Protein AF-A0A060C657-F1 (afdb_monomer_lite)

Radius of gyration: 16.61 Å; chains: 1; bounding box: 42×33×45 Å

pLDDT: mean 91.11, std 12.35, range [46.19, 98.75]

Organism: NCBI:txid215603

Secondary structure (DSSP, 8-state):
---PPTTSTTSS--S---EEEETTEEEE--EE-SS--TTTTT-SEE------TTT---SSEEEEEEEEPPPSTT---EEEE--TT---S-EEEEEEEETTEEEEEEEEEEETTEEEEEEEE----SSEEEEEEEE-SS-EEEEETTEEE-

Foldseek 3Di:
DDADDPPDPPNDPPPDDQWDADPNDIGWDKDADDDDDPVCVVDGIDTDDDDCLPPDDDAFDKDKDKDQAAADAPGWDWDWDDDSVPDDPFIWTLWTDGNPCQQWTKTWTQDPVGIDMDIDGHRSPDGIWMGMWGHDPVDIWTDINNHTDD

Sequence (150 aa):
DFRGLTDTELAEPIGYNPFSVVDGQLVITAEPIGEQTAATKQYEFTSGMISSQSSFWQTYGYFEMTAELPEGAGAWPAFWMLPVDNSWPPEIDILEAFGDQPDQVHTAVIGSGGTTEAWTQVDTSGGTHNFGVMWTPYEITFYVDGVKTG

Structure (mmCIF, N/CA/C/O backbone):
data_AF-A0A060C657-F1
#
_entry.id   AF-A0A060C657-F1
#
loop_
_atom_site.group_PDB
_atom_site.id
_atom_site.type_symbol
_atom_site.label_atom_id
_atom_site.label_alt_id
_atom_site.label_comp_id
_atom_site.label_asym_id
_atom_site.label_entity_id
_atom_site.label_seq_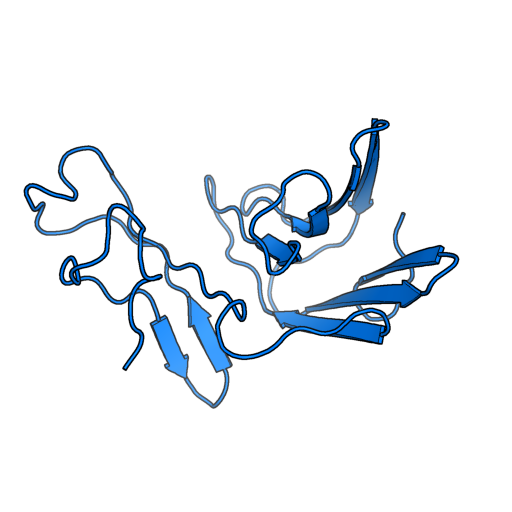id
_atom_site.pdbx_PDB_ins_code
_atom_site.Cartn_x
_atom_site.Cartn_y
_atom_site.Cartn_z
_atom_site.occupancy
_atom_site.B_iso_or_equiv
_atom_site.auth_seq_id
_atom_site.auth_comp_id
_atom_site.auth_asym_id
_atom_site.auth_atom_id
_atom_site.pdbx_PDB_model_num
ATOM 1 N N . ASP A 1 1 ? -10.783 -18.079 9.223 1.00 46.19 1 ASP A N 1
ATOM 2 C CA . ASP A 1 1 ? -10.218 -17.408 10.409 1.00 46.19 1 ASP A CA 1
ATOM 3 C C . ASP A 1 1 ? -8.932 -16.703 10.030 1.00 46.19 1 ASP A C 1
ATOM 5 O O . ASP A 1 1 ? -8.001 -17.373 9.591 1.00 46.19 1 ASP A O 1
ATOM 9 N N . PHE A 1 2 ? -8.898 -15.374 10.147 1.00 49.91 2 PHE A N 1
ATOM 10 C CA . PHE A 1 2 ? -7.646 -14.620 10.096 1.00 49.91 2 PHE 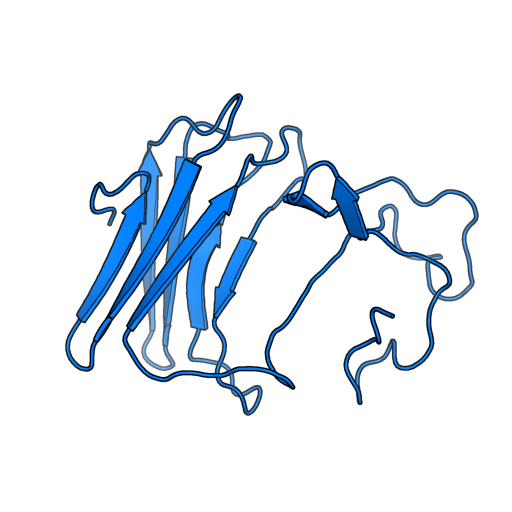A CA 1
ATOM 11 C C . PHE A 1 2 ? -6.806 -15.038 11.303 1.00 49.91 2 PHE A C 1
ATOM 13 O O . PHE A 1 2 ? -7.280 -14.994 12.437 1.00 49.91 2 PHE A O 1
ATOM 20 N N . ARG A 1 3 ? -5.594 -15.526 11.055 1.00 53.28 3 ARG A N 1
ATOM 21 C CA . ARG A 1 3 ? -4.636 -15.887 12.103 1.00 53.28 3 ARG A CA 1
ATOM 22 C C . ARG A 1 3 ? -3.518 -14.857 12.079 1.00 53.28 3 ARG A C 1
ATOM 24 O O . ARG A 1 3 ? -3.122 -14.435 10.995 1.00 53.28 3 ARG A O 1
ATOM 31 N N . GLY A 1 4 ? -3.046 -14.456 13.257 1.00 52.41 4 GLY A N 1
ATOM 32 C CA . GLY A 1 4 ? -1.873 -13.595 13.374 1.00 52.41 4 GLY A CA 1
ATOM 33 C C . GLY A 1 4 ? -0.657 -14.227 12.693 1.00 52.41 4 GLY A C 1
ATOM 34 O O . GLY A 1 4 ? -0.593 -15.449 12.523 1.00 52.41 4 GLY A O 1
ATOM 35 N N . LEU A 1 5 ? 0.298 -13.392 12.287 1.00 53.56 5 LEU A N 1
ATOM 36 C CA . LEU A 1 5 ? 1.579 -13.869 11.778 1.00 53.56 5 LEU A CA 1
ATOM 37 C C . LEU A 1 5 ? 2.295 -14.644 12.891 1.00 53.56 5 LEU A C 1
ATOM 39 O O . LEU A 1 5 ? 2.462 -14.140 14.006 1.00 53.56 5 LEU A O 1
ATOM 43 N N . THR A 1 6 ? 2.699 -15.877 12.588 1.00 50.44 6 THR A N 1
ATOM 44 C CA . THR A 1 6 ? 3.512 -16.695 13.494 1.00 50.44 6 THR A CA 1
ATOM 45 C C . THR A 1 6 ? 4.823 -15.968 13.799 1.00 50.44 6 THR A C 1
ATOM 47 O O . THR A 1 6 ? 5.383 -15.332 12.913 1.00 50.44 6 THR A O 1
ATOM 50 N N . ASP A 1 7 ? 5.297 -16.056 15.043 1.00 50.72 7 ASP A N 1
ATOM 51 C CA . ASP A 1 7 ? 6.547 -15.439 15.526 1.00 50.72 7 ASP A CA 1
ATOM 52 C C . ASP A 1 7 ? 6.567 -13.896 15.610 1.00 50.72 7 ASP A C 1
ATOM 54 O O . ASP A 1 7 ? 7.632 -13.288 15.703 1.00 50.72 7 ASP A O 1
ATOM 58 N N . THR A 1 8 ? 5.397 -13.250 15.664 1.00 54.31 8 THR A N 1
ATOM 59 C CA . THR A 1 8 ? 5.265 -11.830 16.053 1.00 54.31 8 THR A CA 1
ATOM 60 C C . THR A 1 8 ? 4.784 -11.688 17.504 1.00 54.31 8 THR A C 1
ATOM 62 O O . THR A 1 8 ? 4.236 -12.632 18.078 1.00 54.31 8 THR A O 1
ATOM 65 N N . GLU A 1 9 ? 4.939 -10.501 18.111 1.00 51.56 9 GLU A N 1
ATOM 66 C CA . GLU A 1 9 ? 4.442 -10.186 19.471 1.00 51.56 9 GLU A CA 1
ATOM 67 C C . GLU A 1 9 ? 2.914 -10.379 19.637 1.00 51.56 9 GLU A C 1
ATOM 69 O O . GLU A 1 9 ? 2.397 -10.334 20.752 1.00 51.56 9 GLU A O 1
ATOM 74 N N . LEU A 1 10 ? 2.193 -10.648 18.540 1.00 52.66 10 LEU A N 1
ATOM 75 C CA . LEU A 1 10 ? 0.751 -10.884 18.462 1.00 52.66 10 LEU A CA 1
ATOM 76 C C . LEU A 1 10 ? 0.416 -12.332 18.052 1.00 52.66 10 LEU A C 1
ATOM 78 O O . LEU A 1 10 ? -0.498 -12.572 17.262 1.00 52.66 10 LEU A O 1
ATOM 82 N N . ALA A 1 11 ? 1.157 -13.314 18.576 1.00 55.47 11 ALA A N 1
ATOM 83 C CA . ALA A 1 11 ? 0.884 -14.735 18.331 1.00 55.47 11 ALA A CA 1
ATOM 84 C C . ALA A 1 11 ? -0.505 -15.185 18.837 1.00 55.47 11 ALA A C 1
ATOM 86 O O . ALA A 1 11 ? -1.071 -16.144 18.311 1.00 55.47 11 ALA A O 1
ATOM 87 N N . GLU A 1 12 ? -1.070 -14.472 19.818 1.00 65.88 12 GLU A N 1
ATOM 88 C CA . GLU A 1 12 ? -2.424 -14.689 20.332 1.00 65.88 12 GLU A CA 1
ATOM 89 C C . GLU A 1 12 ? -3.371 -13.559 19.886 1.00 65.88 12 GLU A C 1
ATOM 91 O O . GLU A 1 12 ? -2.988 -12.385 19.938 1.00 65.88 12 GLU A O 1
ATOM 96 N N . PRO A 1 13 ? -4.620 -13.867 19.482 1.00 73.12 13 PRO A N 1
ATOM 97 C CA . PRO A 1 13 ? -5.595 -12.848 19.111 1.00 73.12 13 PRO A CA 1
ATOM 98 C C . PRO A 1 13 ? -5.851 -11.862 20.257 1.00 73.12 13 PRO A C 1
ATOM 100 O O . PRO A 1 13 ? -6.281 -12.247 21.342 1.00 73.12 13 PRO A O 1
ATOM 103 N N . ILE A 1 14 ? -5.685 -10.567 19.989 1.00 77.69 14 ILE A N 1
ATOM 104 C CA . ILE A 1 14 ? -5.958 -9.490 20.958 1.00 77.69 14 ILE A CA 1
ATOM 105 C C . ILE A 1 14 ? -7.449 -9.123 21.070 1.00 77.69 14 ILE A C 1
ATOM 107 O O . ILE A 1 14 ? -7.796 -8.131 21.700 1.00 77.69 14 ILE A O 1
ATOM 111 N N . GLY A 1 15 ? -8.334 -9.911 20.450 1.00 78.81 15 GLY A N 1
ATOM 112 C CA . GLY A 1 15 ? -9.785 -9.702 20.483 1.00 78.81 15 GLY A CA 1
ATOM 113 C C . GLY A 1 15 ? -10.323 -8.671 19.485 1.00 78.81 15 GLY A C 1
ATOM 114 O O . GLY A 1 15 ? -11.526 -8.431 19.478 1.00 78.81 15 GLY A O 1
ATOM 115 N N . TYR A 1 16 ? -9.472 -8.112 18.620 1.00 81.50 16 TYR A N 1
ATOM 116 C CA . TYR A 1 16 ? -9.862 -7.188 17.551 1.00 81.50 16 TYR A CA 1
ATOM 117 C C . TYR A 1 16 ? -9.788 -7.869 16.187 1.00 81.50 16 TYR A C 1
ATOM 119 O O . TYR A 1 16 ? -8.825 -8.577 15.892 1.00 81.50 16 TYR A O 1
ATOM 127 N N . ASN A 1 17 ? -10.800 -7.636 15.352 1.00 87.69 17 ASN A N 1
ATOM 128 C CA . ASN A 1 17 ? -10.802 -8.046 13.954 1.00 87.69 17 ASN A CA 1
ATOM 129 C C . ASN A 1 17 ? -11.187 -6.844 13.071 1.00 87.69 17 ASN A C 1
ATOM 131 O O . ASN A 1 17 ? -12.377 -6.556 12.956 1.00 87.69 17 ASN A O 1
ATOM 135 N N . PRO A 1 18 ? -10.212 -6.171 12.439 1.00 92.19 18 PRO A N 1
ATOM 136 C CA . PRO A 1 18 ? -10.446 -5.001 11.590 1.00 92.19 18 PRO A CA 1
ATOM 137 C C . PRO A 1 18 ? -10.929 -5.379 10.179 1.00 92.19 18 PRO A C 1
ATOM 139 O O . PRO A 1 18 ? -11.045 -4.511 9.320 1.00 92.19 18 PRO A O 1
ATOM 142 N N . PHE A 1 19 ? -11.151 -6.669 9.902 1.00 94.81 19 PHE A N 1
ATOM 143 C CA . PHE A 1 19 ? -11.461 -7.169 8.568 1.00 94.81 19 PHE A CA 1
ATOM 144 C C . PHE A 1 19 ? -12.918 -7.600 8.444 1.00 94.81 19 PHE A C 1
ATOM 146 O O . PHE A 1 19 ? -13.425 -8.394 9.245 1.00 94.81 19 PHE A O 1
ATOM 153 N N . SER A 1 20 ? -13.559 -7.174 7.360 1.00 95.44 20 SER A N 1
ATOM 154 C CA . SER A 1 20 ? -14.842 -7.714 6.912 1.00 95.44 20 SER A CA 1
ATOM 155 C C . SER A 1 20 ? -14.861 -7.905 5.396 1.00 95.44 20 SER A C 1
ATOM 157 O O . SER A 1 20 ? -14.004 -7.388 4.684 1.00 95.44 20 SER A O 1
ATOM 159 N N . VAL A 1 21 ? -15.817 -8.692 4.899 1.00 96.00 21 VAL A N 1
ATOM 160 C CA . VAL A 1 21 ? -16.083 -8.812 3.461 1.00 96.00 21 VAL A CA 1
ATOM 161 C C . VAL A 1 21 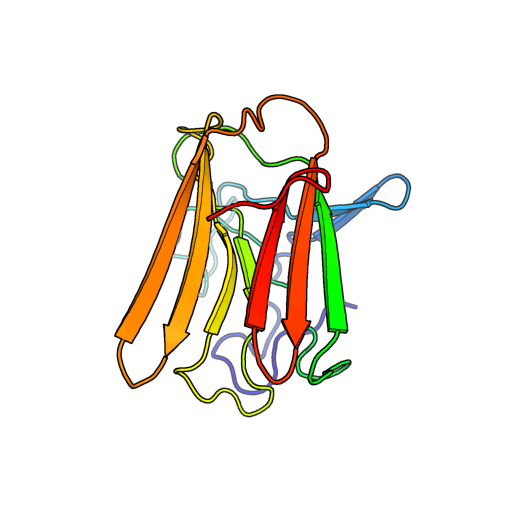? -17.511 -8.355 3.213 1.00 96.00 21 VAL A C 1
ATOM 163 O O . VAL A 1 21 ? -18.448 -8.961 3.734 1.00 96.00 21 VAL A O 1
ATOM 166 N N . VAL A 1 22 ? -17.666 -7.296 2.424 1.00 95.12 22 VAL A N 1
ATOM 167 C CA . VAL A 1 22 ? -18.957 -6.686 2.088 1.00 95.12 22 VAL A CA 1
ATOM 168 C C . VAL A 1 22 ? -19.074 -6.656 0.571 1.00 95.12 22 VAL A C 1
ATOM 170 O O . VAL A 1 22 ? -18.197 -6.133 -0.106 1.00 95.12 22 VAL A O 1
ATOM 173 N N . ASP A 1 23 ? -20.114 -7.290 0.028 1.00 95.00 23 ASP A N 1
ATOM 174 C CA . ASP A 1 23 ? -20.375 -7.351 -1.419 1.00 95.00 23 ASP A CA 1
ATOM 175 C C . ASP A 1 23 ? -19.170 -7.808 -2.267 1.00 95.00 23 ASP A C 1
ATOM 177 O O . ASP A 1 23 ? -18.938 -7.340 -3.378 1.00 95.00 23 ASP A O 1
ATOM 181 N N . GLY A 1 24 ? -18.387 -8.751 -1.731 1.00 94.50 24 GLY A N 1
ATOM 182 C CA . GLY A 1 24 ? -17.200 -9.299 -2.396 1.00 94.50 24 GLY A CA 1
ATOM 183 C C . GLY A 1 24 ? -15.936 -8.444 -2.271 1.00 94.50 24 GLY A C 1
ATOM 184 O O . GLY A 1 24 ? -14.901 -8.839 -2.801 1.00 94.50 24 GLY A O 1
ATOM 185 N N . GLN A 1 25 ? -15.991 -7.325 -1.549 1.00 95.31 25 GLN A N 1
ATOM 186 C CA . GLN A 1 25 ? -14.854 -6.448 -1.284 1.00 95.31 25 GLN A CA 1
ATOM 187 C C . GLN A 1 25 ? -14.333 -6.673 0.133 1.00 95.31 25 GLN A C 1
ATOM 189 O O . GLN A 1 25 ? -15.112 -6.777 1.083 1.00 95.31 25 GLN A O 1
ATOM 194 N N . LEU A 1 26 ? -13.012 -6.750 0.278 1.00 96.75 26 LEU A N 1
ATOM 195 C CA . LEU A 1 26 ? -12.367 -6.697 1.583 1.00 96.75 26 LEU A CA 1
ATOM 196 C C . LEU A 1 26 ? -12.447 -5.263 2.114 1.00 96.75 26 LEU A C 1
ATOM 198 O O . LEU A 1 26 ? -12.015 -4.333 1.443 1.00 96.75 26 LEU A O 1
ATOM 202 N N . VAL A 1 27 ? -12.929 -5.109 3.343 1.00 97.38 27 VAL A N 1
ATOM 203 C CA . VAL A 1 27 ? -12.898 -3.845 4.077 1.00 97.38 27 VAL A CA 1
ATOM 204 C C . VAL A 1 27 ? -11.917 -3.993 5.233 1.00 97.38 27 VAL A C 1
ATOM 206 O O . VAL A 1 27 ? -12.070 -4.895 6.062 1.00 97.38 27 VAL A O 1
ATOM 209 N N . ILE A 1 28 ? -10.919 -3.109 5.271 1.00 96.75 28 ILE A N 1
ATOM 210 C CA . ILE A 1 28 ? -9.981 -2.961 6.385 1.00 96.75 28 ILE A CA 1
ATOM 211 C C . ILE A 1 28 ? -10.366 -1.687 7.133 1.00 96.75 28 ILE A C 1
ATOM 213 O O . ILE A 1 28 ? -10.290 -0.592 6.581 1.00 96.75 28 ILE A O 1
ATOM 217 N N . THR A 1 29 ? -10.805 -1.827 8.377 1.00 95.75 29 THR A N 1
ATOM 218 C CA . THR A 1 29 ? -11.273 -0.704 9.189 1.00 95.75 29 THR A CA 1
ATOM 219 C C . THR A 1 29 ? -10.188 -0.261 10.157 1.00 95.75 29 THR A C 1
ATOM 221 O O . THR A 1 29 ? -9.693 -1.06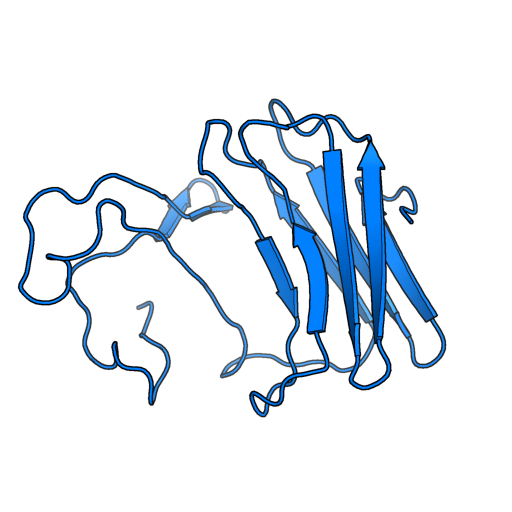0 10.951 1.00 95.75 29 THR A O 1
ATOM 224 N N . ALA A 1 30 ? -9.860 1.030 10.111 1.00 94.75 30 ALA A N 1
ATOM 225 C CA . ALA A 1 30 ? -9.158 1.707 11.188 1.00 94.75 30 ALA A CA 1
ATOM 226 C C . ALA A 1 30 ? -10.176 2.423 12.088 1.00 94.75 30 ALA A C 1
ATOM 228 O O . ALA A 1 30 ? -11.004 3.188 11.595 1.00 94.75 30 ALA A O 1
ATOM 229 N N . GLU A 1 31 ? -10.133 2.182 13.398 1.00 93.25 31 GLU A N 1
ATOM 230 C CA . GLU A 1 31 ? -11.084 2.771 14.348 1.00 93.25 31 GLU A CA 1
ATOM 231 C C . GLU A 1 31 ? -10.460 3.021 15.730 1.00 93.25 31 GLU A C 1
ATOM 233 O O . GLU A 1 31 ? -9.518 2.316 16.113 1.00 93.25 31 GLU A O 1
ATOM 238 N N . PRO A 1 32 ? -10.965 4.009 16.499 1.00 92.75 32 PRO A N 1
ATOM 239 C CA . PRO A 1 32 ? -10.539 4.219 17.876 1.00 92.75 32 PRO A CA 1
ATOM 240 C C . PRO A 1 32 ? -10.740 2.963 18.724 1.00 92.75 32 PRO A C 1
ATOM 242 O O . PRO A 1 32 ? -11.773 2.296 18.639 1.00 92.75 32 PRO A O 1
ATOM 245 N N . ILE A 1 33 ? -9.784 2.667 19.600 1.00 91.19 33 ILE A N 1
ATOM 246 C CA . ILE A 1 33 ? -9.934 1.565 20.547 1.00 91.19 33 ILE A CA 1
ATOM 247 C C . ILE A 1 33 ? -11.023 1.915 21.565 1.00 91.19 33 ILE A C 1
ATOM 249 O O . ILE A 1 33 ? -10.918 2.906 22.286 1.00 91.19 33 ILE A O 1
ATOM 253 N N . GLY A 1 34 ? -12.054 1.069 21.642 1.00 86.38 34 GLY A N 1
ATOM 254 C CA . GLY A 1 34 ? -13.086 1.135 22.676 1.00 86.38 34 GLY A CA 1
ATOM 255 C C . GLY A 1 34 ? -12.550 0.729 24.054 1.00 86.38 34 GLY A C 1
ATOM 256 O O . GLY A 1 34 ? -11.925 1.517 24.761 1.00 86.38 34 GLY A O 1
ATOM 257 N N . GLU A 1 35 ? -12.815 -0.510 24.474 1.00 86.88 35 GLU A N 1
ATOM 258 C CA . GLU A 1 35 ? -12.336 -1.012 25.767 1.00 86.88 35 GLU A CA 1
ATOM 259 C C . GLU A 1 35 ? -10.861 -1.427 25.693 1.00 86.88 35 GLU A C 1
ATOM 261 O O . GLU A 1 35 ? -10.509 -2.380 25.010 1.00 86.88 35 GLU A O 1
ATOM 266 N N . GLN A 1 36 ? -9.991 -0.718 26.413 1.00 85.44 36 GLN A N 1
ATOM 267 C CA . GLN A 1 36 ? -8.554 -0.982 26.401 1.00 85.44 36 GLN A CA 1
ATOM 268 C C . GLN A 1 36 ? -8.188 -2.277 27.139 1.00 85.44 36 GLN A C 1
ATOM 270 O O . GLN A 1 36 ? -8.585 -2.504 28.281 1.00 85.44 36 GLN A O 1
ATOM 275 N N . THR A 1 37 ? -7.327 -3.083 26.522 1.00 83.44 37 THR A N 1
ATOM 276 C CA . THR A 1 37 ? -6.699 -4.261 27.130 1.00 83.44 37 THR A CA 1
ATOM 277 C C . THR A 1 37 ? -5.254 -3.960 27.538 1.00 83.44 37 THR A C 1
ATOM 279 O O . THR A 1 37 ? -4.674 -2.935 27.173 1.00 83.44 37 THR A O 1
ATOM 282 N N . ALA A 1 38 ? -4.611 -4.885 28.258 1.00 84.62 38 ALA A N 1
ATOM 283 C CA . ALA A 1 38 ? -3.181 -4.774 28.549 1.00 84.62 38 ALA A CA 1
ATOM 284 C C . ALA A 1 38 ? -2.315 -4.675 27.274 1.00 84.62 38 ALA A C 1
ATOM 286 O O . ALA A 1 38 ? -1.274 -4.018 27.318 1.00 84.62 38 ALA A O 1
ATOM 287 N N . ALA A 1 39 ? -2.759 -5.290 26.169 1.00 80.38 39 ALA A N 1
ATOM 288 C CA . ALA A 1 39 ? -2.080 -5.276 24.874 1.00 80.38 39 ALA A CA 1
ATOM 289 C C . ALA A 1 39 ? -2.296 -3.964 24.102 1.00 80.38 39 ALA A C 1
ATOM 291 O O . ALA A 1 39 ? -1.420 -3.549 23.350 1.00 80.38 39 ALA A O 1
ATOM 292 N N . THR A 1 40 ? -3.431 -3.287 24.305 1.00 84.44 40 THR A N 1
ATOM 293 C CA . THR A 1 40 ? -3.798 -2.095 23.524 1.00 84.44 40 THR A CA 1
ATOM 294 C C . THR A 1 40 ? -3.587 -0.769 24.258 1.00 84.44 40 THR A C 1
ATOM 296 O O . THR A 1 40 ? -3.615 0.277 23.623 1.00 84.44 40 THR A O 1
ATOM 299 N N . LYS A 1 41 ? -3.298 -0.789 25.569 1.00 87.00 41 LYS A N 1
ATOM 300 C CA . LYS A 1 41 ? -3.226 0.394 26.459 1.00 87.00 41 LYS A CA 1
ATOM 301 C C . LYS A 1 41 ? -2.354 1.573 25.994 1.00 87.00 41 LYS A C 1
ATOM 303 O O . LYS A 1 41 ? -2.468 2.652 26.564 1.00 87.00 41 LYS A O 1
ATOM 308 N N . GLN A 1 42 ? -1.423 1.345 25.069 1.00 90.31 42 GLN A N 1
ATOM 309 C CA . GLN A 1 42 ? -0.493 2.355 24.549 1.00 90.31 42 GLN A CA 1
ATOM 310 C C . GLN A 1 42 ? -0.879 2.879 23.159 1.00 90.31 42 GLN A C 1
ATOM 312 O O . GLN A 1 42 ? -0.166 3.711 22.608 1.00 90.31 42 GLN A O 1
ATOM 317 N N . TYR A 1 43 ? -1.978 2.384 22.594 1.00 90.38 43 TYR A N 1
ATOM 318 C CA . TYR A 1 43 ? -2.457 2.721 21.263 1.00 90.38 43 TYR A CA 1
ATOM 319 C C . TYR A 1 43 ? -3.828 3.387 21.357 1.00 90.38 43 TYR A C 1
ATOM 321 O O . TYR A 1 43 ? -4.621 3.094 22.255 1.00 90.38 43 TYR A O 1
ATOM 329 N N . GLU A 1 44 ? -4.108 4.277 20.411 1.00 92.44 44 GLU A N 1
ATOM 330 C CA . GLU A 1 44 ? -5.388 4.989 20.323 1.00 92.44 44 GLU A CA 1
ATOM 331 C C . GLU A 1 44 ? -6.325 4.376 19.278 1.00 92.44 44 GLU A C 1
ATOM 333 O O . GLU A 1 44 ? -7.542 4.480 19.408 1.00 92.44 44 GLU A O 1
ATOM 338 N N . PHE A 1 45 ? -5.766 3.685 18.283 1.00 93.06 45 PHE A N 1
ATOM 339 C CA . PHE A 1 45 ? -6.495 3.101 17.163 1.00 93.06 45 PHE A CA 1
ATOM 340 C C . PHE A 1 45 ? -6.131 1.631 16.968 1.00 93.06 45 PHE A C 1
ATOM 342 O O . PHE A 1 45 ? -5.027 1.192 17.297 1.00 93.06 45 PHE A O 1
ATOM 349 N N . THR A 1 46 ? -7.064 0.888 16.385 1.00 91.88 46 THR A N 1
ATOM 350 C CA . THR A 1 46 ? -6.807 -0.409 15.755 1.00 91.88 46 THR A CA 1
ATOM 351 C C . THR A 1 46 ? -6.922 -0.268 14.244 1.00 91.88 46 THR A C 1
ATOM 353 O O . THR A 1 46 ? -7.608 0.627 13.762 1.00 91.88 46 THR A O 1
ATOM 356 N N . SER A 1 47 ? -6.223 -1.127 13.507 1.00 93.81 47 SER A N 1
ATOM 357 C CA . SER A 1 47 ? -6.310 -1.267 12.050 1.00 93.81 47 SER A CA 1
ATOM 358 C C . SER A 1 47 ? -5.876 -2.685 11.669 1.00 93.81 47 SER A C 1
ATOM 360 O O . SER A 1 47 ? -5.577 -3.498 12.551 1.00 93.81 47 SER A O 1
ATOM 362 N N . GLY A 1 48 ? -5.842 -3.000 10.376 1.00 91.94 48 GLY A N 1
ATOM 363 C CA . GLY A 1 48 ? -5.472 -4.311 9.858 1.00 91.94 48 GLY A CA 1
ATOM 364 C C . GLY A 1 48 ? -4.334 -4.275 8.845 1.00 91.94 48 GLY A C 1
ATOM 365 O O . GLY A 1 48 ? -4.243 -3.376 8.019 1.00 91.94 48 GLY A O 1
ATOM 366 N N . MET A 1 49 ? -3.508 -5.319 8.876 1.00 92.81 49 MET A N 1
ATOM 367 C CA . MET A 1 49 ? -2.534 -5.648 7.838 1.00 92.81 49 MET A CA 1
ATOM 368 C C . MET A 1 49 ? -2.745 -7.103 7.422 1.00 92.81 49 MET A C 1
ATOM 370 O O . MET A 1 49 ? -2.839 -7.989 8.273 1.00 92.81 49 MET A O 1
ATOM 374 N N . ILE A 1 50 ? -2.809 -7.354 6.117 1.00 92.00 50 ILE A N 1
ATOM 375 C CA . ILE A 1 50 ? -2.865 -8.704 5.553 1.00 92.00 50 ILE A CA 1
ATOM 376 C C . ILE A 1 50 ? -1.576 -8.939 4.781 1.00 92.00 50 ILE A C 1
ATOM 378 O O . ILE A 1 50 ? -1.144 -8.084 4.018 1.00 92.00 50 ILE A O 1
ATOM 382 N N . SER A 1 51 ? -0.981 -10.115 4.968 1.00 92.12 51 SER A N 1
ATOM 383 C CA . SER A 1 51 ? 0.211 -10.536 4.239 1.00 92.12 51 SER A CA 1
ATOM 384 C C . SER A 1 51 ? -0.013 -11.895 3.588 1.00 92.12 51 SER A C 1
ATOM 386 O O . SER A 1 51 ? -0.622 -12.791 4.178 1.00 92.12 51 SER A O 1
ATOM 388 N N . SER A 1 52 ? 0.505 -12.055 2.370 1.00 93.25 52 SER A N 1
ATOM 389 C CA . SER A 1 52 ? 0.512 -13.328 1.650 1.00 93.25 52 SER A CA 1
ATOM 390 C C . SER A 1 52 ? 1.725 -14.202 1.975 1.00 93.25 52 SER A C 1
ATOM 392 O O . SER A 1 52 ? 1.848 -15.280 1.402 1.00 93.25 52 SER A O 1
ATOM 394 N N . GLN A 1 53 ? 2.615 -13.783 2.883 1.00 90.12 53 GLN A N 1
ATOM 395 C CA . GLN A 1 53 ? 3.890 -14.456 3.168 1.00 90.12 53 GLN A CA 1
ATOM 396 C C . GLN A 1 53 ? 3.776 -15.983 3.305 1.00 90.12 53 GLN A C 1
ATOM 398 O O . GLN A 1 53 ? 4.571 -16.722 2.730 1.00 90.12 53 GLN A O 1
ATOM 403 N N . SER A 1 54 ? 2.770 -16.459 4.040 1.00 87.44 54 SER A N 1
ATOM 404 C CA . SER A 1 54 ? 2.579 -17.889 4.320 1.00 87.44 54 SER A CA 1
ATOM 405 C C . SER A 1 54 ? 1.672 -18.610 3.314 1.00 87.44 54 SER A C 1
ATOM 407 O O . SER A 1 54 ? 1.332 -19.772 3.531 1.00 87.44 54 SER A O 1
ATOM 409 N N . SER A 1 55 ? 1.228 -17.943 2.245 1.00 90.56 55 SER A N 1
ATOM 410 C CA . SER A 1 55 ? 0.234 -18.477 1.302 1.00 90.56 55 SER A CA 1
ATOM 411 C C . SER A 1 55 ? 0.627 -18.343 -0.166 1.00 90.56 55 SER A C 1
ATOM 413 O O . SER A 1 55 ? 0.413 -19.281 -0.934 1.00 90.56 55 SER A O 1
ATOM 415 N N . PHE A 1 56 ? 1.190 -17.207 -0.571 1.00 93.75 56 PHE A N 1
ATOM 416 C CA . PHE A 1 56 ? 1.518 -16.915 -1.957 1.00 93.75 56 PHE A CA 1
ATOM 417 C C . PHE A 1 56 ? 2.720 -15.978 -2.061 1.00 93.75 56 PHE A C 1
ATOM 419 O O . PHE A 1 56 ? 2.778 -14.928 -1.420 1.00 93.75 56 PHE A O 1
ATOM 426 N N . TRP A 1 57 ? 3.645 -16.344 -2.943 1.00 95.25 57 TRP A N 1
ATOM 427 C CA . TRP A 1 57 ? 4.772 -15.522 -3.352 1.00 95.25 57 TRP A CA 1
ATOM 428 C C . TRP A 1 57 ? 5.049 -15.755 -4.834 1.00 95.25 57 TRP A C 1
ATOM 430 O O . TRP A 1 57 ? 4.911 -16.867 -5.351 1.00 95.25 57 TRP A O 1
ATOM 440 N N . GLN A 1 58 ? 5.471 -14.698 -5.517 1.00 95.88 58 GLN A N 1
ATOM 441 C CA . GLN A 1 58 ? 5.817 -14.747 -6.926 1.00 95.88 58 GLN A CA 1
ATOM 442 C C . GLN A 1 58 ? 6.960 -13.775 -7.209 1.00 95.88 58 GLN A C 1
ATOM 444 O O . GLN A 1 58 ? 6.976 -12.655 -6.711 1.00 95.88 58 GLN A O 1
ATOM 449 N N . THR A 1 59 ? 7.911 -14.208 -8.032 1.00 96.81 59 THR A N 1
ATOM 450 C CA . THR A 1 59 ? 8.949 -13.335 -8.585 1.00 96.81 59 THR A CA 1
ATOM 451 C C . THR A 1 59 ? 8.557 -12.943 -10.000 1.00 96.81 59 THR A C 1
ATOM 453 O O . THR A 1 59 ? 8.326 -13.824 -10.831 1.00 96.81 59 THR A O 1
ATOM 456 N N . TYR A 1 60 ? 8.539 -11.635 -10.261 1.00 98.25 60 TYR A N 1
ATOM 457 C CA . TYR A 1 60 ? 8.104 -11.015 -11.515 1.00 98.25 60 TYR A CA 1
ATOM 458 C C . TYR A 1 60 ? 6.622 -11.223 -11.855 1.00 98.25 60 TYR A C 1
ATOM 460 O O . TYR A 1 60 ? 6.003 -12.234 -11.525 1.00 98.25 60 TYR A O 1
ATOM 468 N N . GLY A 1 61 ? 6.056 -10.267 -12.583 1.00 98.31 61 GLY A N 1
ATOM 469 C CA . GLY A 1 61 ? 4.662 -10.278 -13.001 1.00 98.31 61 GLY A CA 1
ATOM 470 C C . GLY A 1 61 ? 4.028 -8.899 -12.926 1.00 98.31 61 GLY A C 1
ATOM 471 O O . GLY A 1 61 ? 4.695 -7.901 -12.651 1.00 98.31 61 GLY A O 1
ATOM 472 N N . TYR A 1 62 ? 2.724 -8.878 -13.181 1.00 98.62 62 TYR A N 1
ATOM 473 C CA . TYR A 1 62 ? 1.882 -7.721 -12.933 1.00 98.62 62 TYR A CA 1
ATOM 474 C C . TYR A 1 62 ? 1.074 -7.963 -11.663 1.00 98.62 62 TYR A C 1
ATOM 476 O O . TYR A 1 62 ? 0.384 -8.979 -11.566 1.00 98.62 62 TYR A O 1
ATOM 484 N N . PHE A 1 63 ? 1.181 -7.046 -10.709 1.00 98.56 63 PHE A N 1
ATOM 485 C CA . PHE A 1 63 ? 0.444 -7.079 -9.451 1.00 98.56 63 PHE A CA 1
ATOM 486 C C . PHE A 1 63 ? -0.416 -5.827 -9.392 1.00 98.56 63 PHE A C 1
ATOM 488 O O . PHE A 1 63 ? 0.098 -4.736 -9.618 1.00 98.56 63 PHE A O 1
ATOM 495 N N . GLU A 1 64 ? -1.707 -5.982 -9.120 1.00 98.69 64 GLU A N 1
ATOM 496 C CA . GLU A 1 64 ? -2.666 -4.880 -9.110 1.00 98.69 64 GLU A CA 1
ATOM 497 C C . GLU A 1 64 ? -3.696 -5.086 -8.000 1.00 98.69 64 GLU A C 1
ATOM 499 O O . GLU A 1 64 ? -4.117 -6.214 -7.728 1.00 98.69 64 GLU A O 1
ATOM 504 N N . MET A 1 65 ? -4.096 -3.982 -7.378 1.00 98.50 65 MET A N 1
ATOM 505 C CA . MET A 1 65 ? -5.200 -3.899 -6.436 1.00 98.50 65 MET A CA 1
ATOM 506 C C . MET A 1 65 ? -6.171 -2.813 -6.899 1.00 98.50 65 MET A C 1
ATOM 508 O O . MET A 1 65 ? -5.762 -1.681 -7.144 1.00 98.50 65 MET A O 1
ATOM 512 N N . THR A 1 66 ? -7.461 -3.141 -6.952 1.00 98.56 66 THR A N 1
ATOM 513 C CA . THR A 1 66 ? -8.535 -2.144 -7.039 1.00 98.56 66 THR A CA 1
ATOM 514 C C . THR A 1 66 ? -8.981 -1.780 -5.629 1.00 98.56 66 THR A C 1
ATOM 516 O O . THR A 1 66 ? -9.387 -2.671 -4.879 1.00 98.56 66 THR A O 1
ATOM 519 N N . ALA A 1 67 ? -8.919 -0.502 -5.259 1.00 98.19 67 ALA A N 1
ATOM 520 C CA . ALA A 1 67 ? -9.315 -0.046 -3.929 1.00 98.19 67 ALA A CA 1
ATOM 521 C C . ALA A 1 67 ? -9.879 1.376 -3.929 1.00 98.19 67 ALA A C 1
ATOM 523 O O . ALA A 1 67 ? -9.457 2.223 -4.712 1.00 98.19 67 ALA A O 1
ATOM 524 N N . GLU A 1 68 ? -10.803 1.627 -3.006 1.00 97.69 68 GLU A N 1
ATOM 525 C CA . GLU A 1 68 ? -11.169 2.967 -2.544 1.00 97.69 68 GLU A CA 1
ATOM 526 C C . GLU A 1 68 ? -10.357 3.276 -1.282 1.00 97.69 68 GLU A C 1
ATOM 528 O O . GLU A 1 68 ? -10.236 2.422 -0.396 1.00 97.69 68 GLU A O 1
ATOM 533 N N . LEU A 1 69 ? -9.751 4.463 -1.221 1.00 97.44 69 LEU A N 1
ATOM 534 C CA . LEU A 1 69 ? -8.853 4.842 -0.130 1.00 97.44 69 LEU A CA 1
ATOM 535 C C . LEU A 1 69 ? -9.608 5.592 0.977 1.00 97.44 69 LEU A C 1
ATOM 537 O O . LEU A 1 69 ? -10.515 6.369 0.684 1.00 97.44 69 LEU A O 1
ATOM 541 N N . PRO A 1 70 ? -9.248 5.387 2.258 1.00 96.00 70 PRO A N 1
ATOM 542 C CA . PRO A 1 70 ? -9.831 6.154 3.349 1.00 96.00 70 PRO A CA 1
ATOM 543 C C . PRO A 1 70 ? -9.394 7.623 3.291 1.00 96.00 70 PRO A C 1
ATOM 545 O O . PRO A 1 70 ? -8.217 7.929 3.102 1.00 96.00 70 PRO A O 1
ATOM 548 N N . GLU A 1 71 ? -10.337 8.523 3.556 1.00 92.62 71 GLU A N 1
ATOM 549 C CA . GLU A 1 71 ? -10.075 9.950 3.752 1.00 92.62 71 GLU A CA 1
ATOM 550 C C . GLU A 1 71 ? -9.944 10.289 5.246 1.00 92.62 71 GLU A 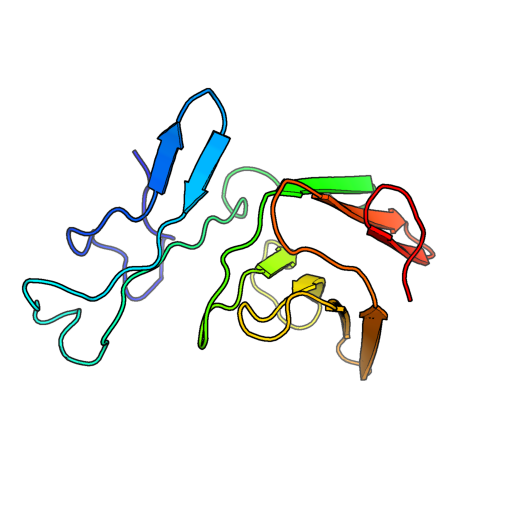C 1
ATOM 552 O O . GLU A 1 71 ? -10.533 9.640 6.115 1.00 92.62 71 GLU A O 1
ATOM 557 N N . GLY A 1 72 ? -9.203 11.355 5.548 1.00 91.19 72 GLY A N 1
ATOM 558 C CA . GLY A 1 72 ? -9.036 11.898 6.894 1.00 91.19 72 GLY A CA 1
ATOM 559 C C . GLY A 1 72 ? -7.597 11.877 7.408 1.00 91.19 72 GLY A C 1
ATOM 560 O O . GLY A 1 72 ? -6.773 11.039 7.044 1.00 91.19 72 GLY A O 1
ATOM 561 N N . ALA A 1 73 ? -7.303 12.824 8.300 1.00 93.38 73 ALA A N 1
ATOM 562 C CA . ALA A 1 73 ? -5.981 12.980 8.893 1.00 93.38 73 ALA A CA 1
ATOM 563 C C . ALA A 1 73 ? -5.546 11.725 9.663 1.00 93.38 73 ALA A C 1
ATOM 565 O O . ALA A 1 73 ? -6.295 11.189 10.481 1.00 93.38 73 ALA A O 1
ATOM 566 N N . GLY A 1 74 ? -4.307 11.292 9.416 1.00 92.50 74 GLY A N 1
ATOM 567 C CA . GLY A 1 74 ? -3.696 10.122 10.048 1.00 92.50 74 GLY A CA 1
ATOM 568 C C . GLY A 1 74 ? -3.950 8.791 9.334 1.00 92.50 74 GLY A C 1
ATOM 569 O O . GLY A 1 74 ? -3.282 7.812 9.662 1.00 92.50 74 GLY A O 1
ATOM 570 N N . ALA A 1 75 ? -4.857 8.735 8.353 1.00 96.00 75 ALA A N 1
ATOM 571 C CA . ALA A 1 75 ? -5.003 7.549 7.517 1.00 96.00 75 ALA A CA 1
ATOM 572 C C . ALA A 1 75 ? -3.807 7.421 6.557 1.00 96.00 75 ALA A C 1
ATOM 574 O O . ALA A 1 75 ? -3.476 8.369 5.846 1.00 96.00 75 ALA A O 1
ATOM 575 N N . TRP A 1 76 ? -3.183 6.242 6.535 1.00 97.81 76 TRP A N 1
ATOM 576 C CA . TRP A 1 76 ? -2.056 5.903 5.661 1.00 97.81 76 TRP A CA 1
ATOM 577 C C . TRP A 1 76 ? -2.285 4.509 5.057 1.00 97.81 76 TRP A C 1
ATOM 579 O O . TRP A 1 76 ? -1.807 3.509 5.597 1.00 97.81 76 TRP A O 1
ATOM 589 N N . PRO A 1 77 ? -3.114 4.397 4.003 1.00 97.81 77 PRO A N 1
ATOM 590 C CA . PRO A 1 77 ? -3.267 3.145 3.274 1.00 97.81 77 PRO A CA 1
ATOM 591 C C . PRO A 1 77 ? -1.981 2.805 2.511 1.00 97.81 77 PRO A C 1
ATOM 593 O O . PRO A 1 77 ? -1.344 3.687 1.931 1.00 97.81 77 PRO A O 1
ATOM 596 N N . ALA A 1 78 ? -1.637 1.517 2.480 1.00 98.50 78 ALA A N 1
ATOM 597 C CA . ALA A 1 78 ? -0.479 1.017 1.751 1.00 98.50 78 ALA A CA 1
ATOM 598 C C . ALA A 1 78 ? -0.772 -0.321 1.056 1.00 98.50 78 ALA A C 1
ATOM 600 O O . ALA A 1 78 ? -1.459 -1.189 1.604 1.00 98.50 78 ALA A O 1
ATOM 601 N N . PHE A 1 79 ? -0.208 -0.498 -0.138 1.00 98.69 79 PHE A N 1
ATOM 602 C CA . PHE A 1 79 ? -0.114 -1.774 -0.844 1.00 98.69 79 PHE A CA 1
ATOM 603 C C . PHE A 1 79 ? 1.313 -1.944 -1.356 1.00 98.69 79 PHE A C 1
ATOM 605 O O . PHE A 1 79 ? 1.798 -1.173 -2.180 1.00 98.69 79 PHE A O 1
ATOM 612 N N . TRP A 1 80 ? 1.990 -2.957 -0.833 1.00 98.50 80 TRP A N 1
ATOM 613 C CA . TRP A 1 80 ? 3.434 -3.092 -0.928 1.00 98.50 80 TRP A CA 1
ATOM 614 C C . TRP A 1 80 ? 3.842 -4.563 -0.924 1.00 98.50 80 TRP A C 1
ATOM 616 O O . TRP A 1 80 ? 3.048 -5.453 -0.597 1.00 98.50 80 TRP A O 1
ATOM 626 N N . MET A 1 81 ? 5.079 -4.829 -1.329 1.00 98.06 81 MET A N 1
ATOM 627 C CA . MET A 1 81 ? 5.636 -6.173 -1.425 1.00 98.06 81 MET A CA 1
ATOM 628 C C . MET A 1 81 ? 6.998 -6.260 -0.742 1.00 98.06 81 MET A C 1
ATOM 630 O O . MET A 1 81 ? 7.869 -5.413 -0.942 1.00 98.06 81 MET A O 1
ATOM 634 N N . LEU A 1 82 ? 7.201 -7.370 -0.030 1.00 97.25 82 LEU A N 1
ATOM 635 C CA . LEU A 1 82 ? 8.449 -7.727 0.638 1.00 97.25 82 LEU A CA 1
ATOM 636 C C . LEU A 1 82 ? 8.989 -9.087 0.163 1.00 97.25 82 LEU A C 1
ATOM 638 O O . LEU A 1 82 ? 8.218 -9.945 -0.287 1.00 97.25 82 LEU A O 1
ATOM 642 N N . PRO A 1 83 ? 10.303 -9.334 0.310 1.00 95.94 83 PRO A N 1
ATOM 643 C CA . PRO A 1 83 ? 10.886 -10.663 0.233 1.00 95.94 83 PRO A CA 1
ATOM 644 C C . PRO A 1 83 ? 10.203 -11.640 1.194 1.00 95.94 83 PRO A C 1
ATOM 646 O O . PRO A 1 83 ? 9.975 -11.347 2.367 1.00 95.94 83 PRO A O 1
ATOM 649 N N . VAL A 1 84 ? 9.926 -12.852 0.706 1.00 93.31 84 VAL A N 1
ATOM 650 C CA . VAL A 1 84 ? 9.249 -13.899 1.494 1.00 93.31 84 VAL A CA 1
ATOM 651 C C . VAL A 1 84 ? 10.019 -14.292 2.761 1.00 93.31 84 VAL A C 1
ATOM 653 O O . VAL A 1 84 ? 9.417 -14.745 3.733 1.00 93.31 84 VAL A O 1
ATOM 656 N N . ASP A 1 85 ? 11.339 -14.097 2.769 1.00 91.50 85 ASP A N 1
ATOM 657 C CA . ASP A 1 85 ? 12.236 -14.415 3.881 1.00 91.50 85 ASP A CA 1
ATOM 658 C C . ASP A 1 85 ? 12.328 -13.309 4.951 1.00 91.50 85 ASP A C 1
ATOM 660 O O . ASP A 1 85 ? 13.168 -13.410 5.845 1.00 91.50 85 ASP A O 1
ATOM 664 N N . ASN A 1 86 ? 11.471 -12.280 4.885 1.00 87.50 86 ASN A N 1
ATOM 665 C CA . ASN A 1 86 ? 11.493 -11.098 5.759 1.00 87.50 86 ASN A CA 1
ATOM 666 C C . ASN A 1 86 ? 12.805 -10.302 5.708 1.00 87.50 86 ASN A C 1
ATOM 668 O O . ASN A 1 86 ? 13.069 -9.496 6.604 1.00 87.50 86 ASN A O 1
ATOM 672 N N . SER A 1 87 ? 13.650 -10.512 4.695 1.00 94.12 87 SER A N 1
ATOM 673 C CA . SER A 1 87 ? 14.787 -9.624 4.489 1.00 94.12 87 SER A CA 1
ATOM 674 C C . SER A 1 87 ? 14.298 -8.236 4.083 1.00 94.12 87 SER A C 1
ATOM 676 O O . SER A 1 87 ? 13.318 -8.084 3.356 1.00 94.12 87 SER A O 1
ATOM 678 N N . TRP A 1 88 ? 14.990 -7.214 4.575 1.00 94.31 88 TRP A N 1
ATOM 679 C CA . TRP A 1 88 ? 14.734 -5.833 4.208 1.00 94.31 88 TRP A CA 1
ATOM 680 C C . TRP A 1 88 ? 16.025 -5.015 4.302 1.00 94.31 88 TRP A C 1
ATOM 682 O O . TRP A 1 88 ? 16.738 -5.133 5.308 1.00 94.31 88 TRP A O 1
ATOM 692 N N . PRO A 1 89 ? 16.341 -4.171 3.302 1.00 95.19 89 PRO A N 1
ATOM 693 C CA . PRO A 1 89 ? 15.753 -4.118 1.949 1.00 95.19 89 PRO A CA 1
ATOM 694 C C . PRO A 1 89 ? 15.992 -5.419 1.140 1.00 95.19 89 PRO A C 1
ATOM 696 O O . PRO A 1 89 ? 16.911 -6.169 1.489 1.00 95.19 89 PRO A O 1
ATOM 699 N N . PRO A 1 90 ? 15.254 -5.686 0.034 1.00 96.12 90 PRO A N 1
ATOM 700 C CA . PRO A 1 90 ? 14.426 -4.746 -0.742 1.00 96.12 90 PRO A CA 1
ATOM 701 C C . PRO A 1 90 ? 12.938 -4.648 -0.360 1.00 96.12 90 PRO A C 1
ATOM 703 O O . PRO A 1 90 ? 12.416 -5.524 0.314 1.00 96.12 90 PRO A O 1
ATOM 706 N N . GLU A 1 91 ? 12.266 -3.607 -0.856 1.00 98.12 91 GLU A N 1
ATOM 707 C CA . GLU A 1 91 ? 10.818 -3.348 -0.737 1.00 98.12 91 GLU A CA 1
ATOM 708 C C . GLU A 1 91 ? 10.291 -2.658 -2.009 1.00 98.12 91 GLU A C 1
ATOM 710 O O . GLU A 1 91 ? 11.032 -1.912 -2.661 1.00 98.12 91 GLU A O 1
ATOM 715 N N . ILE A 1 92 ? 9.046 -2.962 -2.396 1.00 98.50 92 ILE A N 1
ATOM 716 C CA . ILE A 1 92 ? 8.341 -2.327 -3.520 1.00 98.50 92 ILE A CA 1
ATOM 717 C C . ILE A 1 92 ? 6.992 -1.810 -3.021 1.00 98.50 92 ILE A C 1
ATOM 719 O O . ILE A 1 92 ? 6.084 -2.609 -2.778 1.00 98.50 92 ILE A O 1
ATOM 723 N N . ASP A 1 93 ? 6.845 -0.493 -2.978 1.00 98.62 93 ASP A N 1
ATOM 724 C CA . ASP A 1 93 ? 5.616 0.193 -2.592 1.00 98.62 93 ASP A CA 1
ATOM 725 C C . ASP A 1 93 ? 4.825 0.550 -3.841 1.00 98.62 93 ASP A C 1
ATOM 727 O O . ASP A 1 93 ? 5.196 1.434 -4.616 1.00 98.62 93 ASP A O 1
ATOM 731 N N . ILE A 1 94 ? 3.749 -0.203 -4.073 1.00 98.75 94 ILE A N 1
ATOM 732 C CA . ILE A 1 94 ? 2.851 -0.039 -5.225 1.00 98.75 94 ILE A CA 1
ATOM 733 C C . ILE A 1 94 ? 1.892 1.129 -4.979 1.00 98.75 94 ILE A C 1
ATOM 735 O O . ILE A 1 94 ? 1.467 1.793 -5.922 1.00 98.75 94 ILE A O 1
ATOM 739 N N . LEU A 1 95 ? 1.558 1.363 -3.712 1.00 98.50 95 LEU A N 1
ATOM 740 C CA . LEU A 1 95 ? 0.771 2.486 -3.240 1.00 98.50 95 LEU A CA 1
ATOM 741 C C . LEU A 1 95 ? 1.178 2.814 -1.806 1.00 98.50 95 LEU A C 1
ATOM 743 O O . LEU A 1 95 ? 1.043 1.966 -0.926 1.00 98.50 95 LEU A O 1
ATOM 747 N N . GLU A 1 96 ? 1.519 4.074 -1.575 1.00 98.38 96 GLU A N 1
ATOM 748 C CA . GLU A 1 96 ? 1.346 4.768 -0.303 1.00 98.38 96 GLU A CA 1
ATOM 749 C C . GLU A 1 96 ? 0.532 6.045 -0.547 1.00 98.38 96 GLU A C 1
ATOM 751 O O . GLU A 1 96 ? 0.680 6.705 -1.577 1.00 98.38 96 GLU A O 1
ATOM 756 N N . ALA A 1 97 ? -0.344 6.414 0.382 1.00 97.38 97 ALA A N 1
ATOM 757 C CA . ALA A 1 97 ? -1.081 7.675 0.317 1.00 97.38 97 ALA A CA 1
ATOM 758 C C . ALA A 1 97 ? -1.392 8.193 1.722 1.00 97.38 97 ALA A C 1
ATOM 760 O O . ALA A 1 97 ? -1.281 7.459 2.704 1.00 97.38 97 ALA A O 1
ATOM 761 N N . PHE A 1 98 ? -1.828 9.448 1.813 1.00 97.25 98 PHE A N 1
ATOM 762 C CA . PHE A 1 98 ? -2.304 10.037 3.061 1.00 97.25 98 PHE A CA 1
ATOM 763 C C . PHE A 1 98 ? -3.749 10.491 2.896 1.00 97.25 98 PHE A C 1
ATOM 765 O O . PHE A 1 98 ? -4.077 11.205 1.953 1.00 97.25 98 PHE A O 1
ATOM 772 N N . GLY A 1 99 ? -4.620 10.109 3.831 1.00 96.06 99 GLY A N 1
ATOM 773 C CA . GLY A 1 99 ? -6.048 10.425 3.744 1.00 96.06 99 GLY A CA 1
ATOM 774 C C . GLY A 1 99 ? -6.369 11.921 3.840 1.00 96.06 99 GLY A C 1
ATOM 775 O O . GLY A 1 99 ? -7.480 12.325 3.505 1.00 96.06 99 GLY A O 1
ATOM 776 N N . ASP A 1 100 ? -5.430 12.758 4.291 1.00 95.81 100 ASP A N 1
ATOM 777 C CA . ASP A 1 100 ? -5.549 14.222 4.271 1.00 95.81 100 ASP A CA 1
ATOM 778 C C . ASP A 1 100 ? -4.920 14.889 3.036 1.00 95.81 100 ASP A C 1
ATOM 780 O O . ASP A 1 100 ? -5.009 16.111 2.897 1.00 95.81 100 ASP A O 1
ATOM 784 N N . GLN A 1 101 ? -4.330 14.102 2.133 1.00 96.19 101 GLN A N 1
ATOM 785 C CA . GLN A 1 101 ? -3.761 14.525 0.849 1.00 96.19 101 GLN A CA 1
ATOM 786 C C . GLN A 1 101 ? -4.235 13.574 -0.266 1.00 96.19 101 GLN A C 1
ATOM 788 O O . GLN A 1 101 ? -3.425 12.851 -0.850 1.00 96.19 101 GLN A O 1
ATOM 793 N N . PRO A 1 102 ? -5.552 13.529 -0.552 1.00 95.19 102 PRO A N 1
ATOM 794 C CA . PRO A 1 102 ? -6.127 12.582 -1.507 1.00 95.19 102 PRO A CA 1
ATOM 795 C C . PRO A 1 102 ? -5.846 12.946 -2.976 1.00 95.19 102 PRO A C 1
ATOM 797 O O . PRO A 1 102 ? -6.425 12.347 -3.869 1.00 95.19 102 PRO A O 1
ATOM 800 N N . ASP A 1 103 ? -5.011 13.949 -3.247 1.00 96.62 103 ASP A N 1
ATOM 801 C CA . ASP A 1 103 ? -4.633 14.426 -4.581 1.00 96.62 103 ASP A CA 1
ATOM 802 C C . ASP A 1 103 ? -3.296 13.855 -5.078 1.00 96.62 103 ASP A C 1
ATOM 804 O O . ASP A 1 103 ? -2.796 14.232 -6.146 1.00 96.62 103 ASP A O 1
ATOM 808 N N . GLN A 1 104 ? -2.706 12.929 -4.322 1.00 96.75 104 GLN A N 1
ATOM 809 C CA . GLN A 1 104 ? -1.449 12.300 -4.681 1.00 96.75 104 GLN A CA 1
ATOM 810 C C . GLN A 1 104 ? -1.298 10.889 -4.125 1.00 96.75 104 GLN A C 1
ATOM 812 O O . GLN A 1 104 ? -1.809 10.539 -3.064 1.00 96.75 104 GLN A O 1
ATOM 817 N N . VAL A 1 105 ? -0.479 10.109 -4.823 1.00 97.75 105 VAL A N 1
ATOM 818 C CA . VAL A 1 105 ? 0.009 8.813 -4.356 1.00 97.75 105 VAL A CA 1
ATOM 819 C C . VAL A 1 105 ? 1.522 8.753 -4.456 1.00 97.75 105 VAL A C 1
ATOM 821 O O . VAL A 1 105 ? 2.132 9.412 -5.305 1.00 97.75 105 VAL A O 1
ATOM 824 N N . HIS A 1 106 ? 2.124 7.944 -3.600 1.00 98.50 106 HIS A N 1
ATOM 825 C CA . HIS A 1 106 ? 3.543 7.643 -3.598 1.00 98.50 106 HIS A CA 1
ATOM 826 C C . HIS A 1 106 ? 3.792 6.193 -3.992 1.00 98.50 106 HIS A C 1
ATOM 828 O O . HIS A 1 106 ? 2.986 5.297 -3.739 1.00 98.50 106 HIS A O 1
ATOM 834 N N . THR A 1 107 ? 4.904 6.009 -4.689 1.00 98.62 107 THR A N 1
ATOM 835 C CA . THR A 1 107 ? 5.426 4.709 -5.099 1.00 98.62 107 THR A CA 1
ATOM 836 C C . THR A 1 107 ? 6.921 4.702 -4.863 1.00 98.62 107 THR A C 1
ATOM 838 O O . THR A 1 107 ? 7.588 5.697 -5.184 1.00 98.62 107 THR A O 1
ATOM 841 N N . ALA A 1 108 ? 7.463 3.581 -4.401 1.00 98.38 108 ALA A N 1
ATOM 842 C CA . ALA A 1 108 ? 8.886 3.463 -4.138 1.00 98.38 108 ALA A CA 1
ATOM 843 C C . ALA A 1 108 ? 9.447 2.066 -4.409 1.00 98.38 108 ALA A C 1
ATOM 845 O O . ALA A 1 108 ? 8.767 1.043 -4.388 1.00 98.38 108 ALA A O 1
ATOM 846 N N . VAL A 1 109 ? 10.747 2.045 -4.684 1.00 98.25 109 VAL A N 1
ATOM 847 C CA . VAL A 1 109 ? 11.590 0.855 -4.648 1.00 98.25 109 VAL A CA 1
ATOM 848 C C . VAL A 1 109 ? 12.734 1.151 -3.693 1.00 98.25 109 VAL A C 1
ATOM 850 O O . VAL A 1 109 ? 13.609 1.969 -3.999 1.00 98.25 109 VAL A O 1
ATOM 853 N N . ILE A 1 110 ? 12.745 0.472 -2.550 1.00 98.25 110 ILE A N 1
ATOM 854 C CA . ILE A 1 110 ? 13.807 0.580 -1.555 1.00 98.25 110 ILE A CA 1
ATOM 855 C C . ILE A 1 110 ? 14.777 -0.570 -1.791 1.00 98.25 110 ILE A C 1
ATOM 857 O O . ILE A 1 110 ? 14.428 -1.744 -1.686 1.00 98.25 110 ILE A O 1
ATOM 861 N N . GLY A 1 111 ? 16.024 -0.241 -2.112 1.00 96.81 111 GLY A N 1
ATOM 862 C CA . GLY A 1 111 ? 17.114 -1.196 -2.262 1.00 96.81 111 GLY A CA 1
ATOM 863 C C . GLY A 1 111 ? 18.253 -0.914 -1.287 1.00 96.81 111 GLY A C 1
ATOM 864 O O . GLY A 1 111 ? 18.406 0.186 -0.763 1.00 96.81 111 GLY A O 1
ATOM 865 N N . SER A 1 112 ? 19.139 -1.894 -1.098 1.00 94.00 112 SER A N 1
ATOM 866 C CA . SER A 1 112 ? 20.352 -1.719 -0.278 1.00 94.00 112 SER A CA 1
ATOM 867 C C . SER A 1 112 ? 21.299 -0.630 -0.802 1.00 94.00 112 SER A C 1
ATOM 869 O O . SER A 1 112 ? 22.102 -0.093 -0.043 1.00 94.00 112 SER A O 1
ATOM 871 N N . GLY A 1 113 ? 21.210 -0.305 -2.096 1.00 93.75 113 GLY A N 1
ATOM 872 C CA . GLY A 1 113 ? 21.987 0.747 -2.755 1.00 93.75 113 GLY A CA 1
ATOM 873 C C . GLY A 1 113 ? 21.305 2.117 -2.810 1.00 93.75 113 GLY A C 1
ATOM 874 O O . GLY A 1 113 ? 21.907 3.046 -3.343 1.00 93.75 113 GLY A O 1
ATOM 875 N N . GLY A 1 114 ? 20.079 2.247 -2.295 1.00 96.31 114 GLY A N 1
ATOM 876 C CA . GLY A 1 114 ? 19.305 3.487 -2.313 1.00 96.31 114 GLY A CA 1
ATOM 877 C C . GLY A 1 114 ? 17.831 3.276 -2.651 1.00 96.31 114 GLY A C 1
ATOM 878 O O . GLY A 1 114 ? 17.402 2.169 -2.980 1.00 96.31 114 GLY A O 1
ATOM 879 N N . THR A 1 115 ? 17.082 4.374 -2.593 1.00 97.69 115 THR A N 1
ATOM 880 C CA . THR A 1 115 ? 15.641 4.419 -2.860 1.00 97.69 115 THR A CA 1
ATOM 881 C C . THR A 1 115 ? 15.376 5.156 -4.168 1.00 97.69 115 THR A C 1
ATOM 883 O O . THR A 1 115 ? 15.991 6.188 -4.439 1.00 97.69 115 THR A O 1
ATOM 886 N N . THR A 1 116 ? 14.469 4.622 -4.984 1.00 97.50 116 THR A N 1
ATOM 887 C CA . THR A 1 116 ? 13.851 5.340 -6.108 1.00 97.50 116 THR A CA 1
ATOM 888 C C . THR A 1 116 ? 12.380 5.519 -5.783 1.00 97.50 116 THR A C 1
ATOM 890 O O . THR A 1 116 ? 11.692 4.524 -5.592 1.00 97.50 116 THR A O 1
ATOM 893 N N . GLU A 1 117 ? 11.906 6.756 -5.710 1.00 97.62 117 GLU A N 1
ATOM 894 C CA . GLU A 1 117 ? 10.541 7.077 -5.292 1.00 97.62 117 GLU A CA 1
ATOM 895 C C . GLU A 1 117 ? 9.966 8.242 -6.096 1.00 97.62 117 GLU A C 1
ATOM 897 O O . GLU A 1 117 ? 10.712 9.052 -6.656 1.00 97.62 117 GLU A O 1
ATOM 902 N N . ALA A 1 118 ? 8.639 8.328 -6.147 1.00 97.75 118 ALA A N 1
ATOM 903 C CA . ALA A 1 118 ? 7.928 9.411 -6.809 1.00 97.75 118 ALA A CA 1
ATOM 904 C C . ALA A 1 118 ? 6.582 9.684 -6.133 1.00 97.75 118 ALA A C 1
ATOM 906 O O . ALA A 1 118 ? 5.871 8.756 -5.758 1.00 97.75 118 ALA A O 1
ATOM 907 N N . TRP A 1 119 ? 6.216 10.966 -6.062 1.00 97.75 119 TRP A N 1
ATOM 908 C CA . TRP A 1 119 ? 4.851 11.411 -5.787 1.00 97.75 119 TRP A CA 1
ATOM 909 C C . TRP A 1 119 ? 4.173 11.744 -7.113 1.00 97.75 119 TRP A C 1
ATOM 911 O O . TRP A 1 119 ? 4.654 12.600 -7.858 1.00 97.75 119 TRP A O 1
ATOM 921 N N . THR A 1 120 ? 3.060 11.080 -7.409 1.00 97.62 120 THR A N 1
ATOM 922 C CA . THR A 1 120 ? 2.269 11.329 -8.618 1.00 97.62 120 THR A CA 1
ATOM 923 C C . THR A 1 120 ? 0.951 11.980 -8.243 1.00 97.62 120 THR A C 1
ATOM 925 O O . THR A 1 120 ? 0.241 11.489 -7.372 1.00 97.62 120 THR A O 1
ATOM 928 N N . GLN A 1 121 ? 0.627 13.084 -8.916 1.00 97.44 121 GLN A N 1
ATOM 929 C CA . GLN A 1 121 ? -0.642 13.784 -8.736 1.00 97.44 121 GLN A CA 1
ATOM 930 C C . GLN A 1 121 ? -1.767 12.958 -9.363 1.00 97.44 121 GLN A C 1
ATOM 932 O O . GLN A 1 121 ? -1.844 12.838 -10.589 1.00 97.44 121 GLN A O 1
ATOM 937 N N . VAL A 1 122 ? -2.605 12.377 -8.514 1.00 94.88 122 VAL A N 1
ATOM 938 C CA . VAL A 1 122 ? -3.787 11.596 -8.875 1.00 94.88 122 VAL A CA 1
ATOM 939 C C . VAL A 1 122 ? -4.832 11.881 -7.812 1.00 94.88 122 VAL A C 1
ATOM 941 O O . VAL A 1 122 ? -4.575 11.664 -6.634 1.00 94.88 122 VAL A O 1
ATOM 944 N N . ASP A 1 123 ? -5.997 12.360 -8.233 1.00 95.19 123 ASP A N 1
ATOM 945 C CA . ASP A 1 123 ? -7.138 12.509 -7.337 1.00 95.19 123 ASP A CA 1
ATOM 946 C C . ASP A 1 123 ? -7.716 11.125 -7.040 1.00 95.19 123 ASP A C 1
ATOM 948 O O . ASP A 1 123 ? -8.265 10.480 -7.934 1.00 95.19 123 ASP A O 1
ATOM 952 N N . THR A 1 124 ? -7.532 10.678 -5.802 1.00 94.88 124 THR A N 1
ATOM 953 C CA . THR A 1 124 ? -8.081 9.438 -5.255 1.00 94.88 124 THR A CA 1
ATOM 954 C C . THR A 1 124 ? -9.283 9.688 -4.346 1.00 94.88 124 THR A C 1
ATOM 956 O O . THR A 1 124 ? -9.691 8.784 -3.616 1.00 94.88 124 THR A O 1
ATOM 959 N N . SER A 1 125 ? -9.820 10.915 -4.316 1.00 90.25 125 SER A N 1
ATOM 960 C CA . SER A 1 125 ? -11.005 11.226 -3.518 1.00 90.25 125 SER A CA 1
ATOM 961 C C . SER A 1 125 ? -12.255 10.611 -4.145 1.00 90.25 125 SER A C 1
ATOM 963 O O . SER A 1 125 ? -12.513 10.750 -5.340 1.00 90.25 125 SER A O 1
ATOM 965 N N . GLY A 1 126 ? -13.050 9.932 -3.318 1.00 82.44 126 GLY A N 1
ATOM 966 C CA . GLY A 1 126 ? -14.323 9.336 -3.718 1.00 82.44 126 GLY A CA 1
ATOM 967 C C . GLY A 1 126 ? -14.242 8.291 -4.840 1.00 82.44 126 GLY A C 1
ATOM 968 O O . GLY A 1 126 ? -14.407 8.603 -6.019 1.00 82.44 126 GLY A O 1
ATOM 969 N N . GLY A 1 127 ? -14.170 7.015 -4.460 1.00 92.62 127 GLY A N 1
ATOM 970 C CA . GLY A 1 127 ? -14.331 5.880 -5.370 1.00 92.62 127 GLY A CA 1
ATOM 971 C C . GLY A 1 127 ? -13.078 5.026 -5.528 1.00 92.62 127 GLY A C 1
ATOM 972 O O . GLY A 1 127 ? -12.080 5.191 -4.834 1.00 92.62 127 GLY A O 1
ATOM 973 N N . THR A 1 128 ? -13.161 4.046 -6.425 1.00 97.06 128 THR A N 1
ATOM 974 C CA . THR A 1 128 ? -12.129 3.018 -6.584 1.00 97.06 128 THR A CA 1
ATOM 975 C C . THR A 1 128 ? -11.132 3.357 -7.681 1.00 97.06 128 THR A C 1
ATOM 977 O O . THR A 1 128 ? -11.544 3.696 -8.792 1.00 97.06 128 THR A O 1
ATOM 980 N N . HIS A 1 129 ? -9.857 3.103 -7.413 1.00 98.25 129 HIS A N 1
ATOM 981 C CA . HIS A 1 129 ? -8.757 3.198 -8.368 1.00 98.25 129 HIS A CA 1
ATOM 982 C C . HIS A 1 129 ? -8.011 1.871 -8.470 1.00 98.25 129 HIS A C 1
ATOM 984 O O . HIS A 1 129 ? -8.023 1.062 -7.538 1.00 98.25 129 HIS A O 1
ATOM 990 N N . ASN A 1 130 ? -7.345 1.655 -9.602 1.00 98.69 130 ASN A N 1
ATOM 991 C CA . ASN A 1 130 ? -6.451 0.523 -9.809 1.00 98.69 130 ASN A CA 1
ATOM 992 C C . ASN A 1 130 ? -5.004 0.945 -9.560 1.00 98.69 130 ASN A C 1
ATOM 994 O O . ASN A 1 130 ? -4.474 1.783 -10.285 1.00 98.69 130 ASN A O 1
ATOM 998 N N . PHE A 1 131 ? -4.349 0.325 -8.583 1.00 98.75 131 PHE A N 1
ATOM 999 C CA . PHE A 1 131 ? -2.945 0.551 -8.246 1.00 98.75 131 PHE A CA 1
ATOM 1000 C C . PHE A 1 131 ? -2.140 -0.680 -8.621 1.00 98.75 131 PHE A C 1
ATOM 1002 O O . PHE A 1 131 ? -2.413 -1.770 -8.112 1.00 98.75 131 PHE A O 1
ATOM 1009 N N . GLY A 1 132 ? -1.156 -0.530 -9.505 1.00 98.75 132 GLY A N 1
ATOM 1010 C CA . GLY A 1 132 ? -0.445 -1.684 -10.037 1.00 98.75 132 GLY A CA 1
ATOM 1011 C C . GLY A 1 132 ? 1.032 -1.464 -10.307 1.00 98.75 132 GLY A C 1
ATOM 1012 O O . GLY A 1 132 ? 1.511 -0.348 -10.479 1.00 98.75 132 GLY A O 1
ATOM 1013 N N . VAL A 1 133 ? 1.761 -2.573 -10.389 1.00 98.75 133 VAL A N 1
ATOM 1014 C CA . VAL A 1 133 ? 3.176 -2.605 -10.748 1.00 98.75 133 VAL A CA 1
ATOM 1015 C C . VAL A 1 133 ? 3.444 -3.725 -11.745 1.00 98.75 133 VAL A C 1
ATOM 1017 O O . VAL A 1 133 ? 3.030 -4.869 -11.562 1.00 98.75 133 VAL A O 1
ATOM 1020 N N . MET A 1 134 ? 4.173 -3.402 -12.811 1.00 98.69 134 MET A N 1
ATOM 1021 C CA . MET A 1 134 ? 4.831 -4.386 -13.662 1.00 98.69 134 MET A CA 1
ATOM 1022 C C . MET A 1 134 ? 6.261 -4.556 -13.168 1.00 98.69 134 MET A C 1
ATOM 1024 O O . MET A 1 134 ? 7.082 -3.651 -13.311 1.00 98.69 134 MET A O 1
ATOM 1028 N N . TRP A 1 135 ? 6.562 -5.723 -12.611 1.00 98.38 135 TRP A N 1
ATOM 1029 C CA . TRP A 1 135 ? 7.894 -6.082 -12.152 1.00 98.38 135 TRP A CA 1
ATOM 1030 C C . TRP A 1 135 ? 8.492 -7.146 -13.067 1.00 98.38 135 TRP A C 1
ATOM 1032 O O . TRP A 1 135 ? 8.001 -8.271 -13.160 1.00 98.38 135 TRP A O 1
ATOM 1042 N N . THR A 1 136 ? 9.584 -6.801 -13.739 1.00 98.31 136 THR A N 1
ATOM 1043 C CA . THR A 1 136 ? 10.337 -7.703 -14.617 1.00 98.31 136 THR A CA 1
ATOM 1044 C C . THR A 1 136 ? 11.781 -7.849 -14.121 1.00 98.31 136 THR A C 1
ATOM 1046 O O .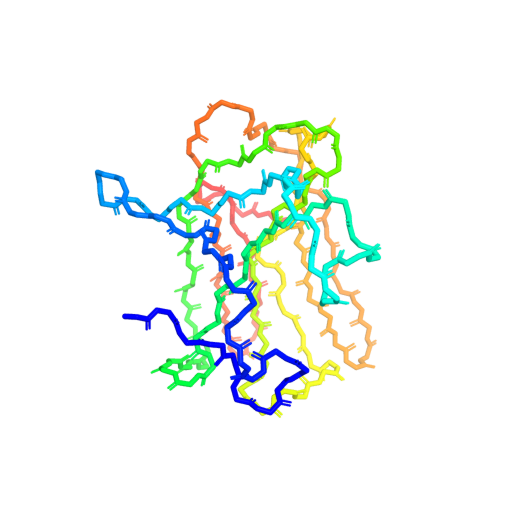 THR A 1 136 ? 12.209 -7.103 -13.238 1.00 98.31 136 THR A O 1
ATOM 1049 N N . PRO A 1 137 ? 12.586 -8.757 -14.703 1.00 97.62 137 PRO A N 1
ATOM 1050 C CA . PRO A 1 137 ? 14.017 -8.823 -14.404 1.00 97.62 137 PRO A CA 1
ATOM 1051 C C . PRO A 1 137 ? 14.808 -7.544 -14.725 1.00 97.62 137 PRO A C 1
ATOM 1053 O O . PRO A 1 137 ? 15.961 -7.442 -14.313 1.00 97.62 137 PRO A O 1
ATOM 1056 N N . TYR A 1 138 ? 14.236 -6.609 -15.490 1.00 96.44 138 TYR A N 1
ATOM 1057 C CA . TYR A 1 138 ? 14.953 -5.458 -16.050 1.00 96.44 138 TYR A CA 1
ATOM 1058 C C . TYR A 1 138 ? 14.388 -4.107 -15.612 1.00 96.44 138 TYR A C 1
ATOM 1060 O O . TYR A 1 138 ? 15.120 -3.123 -15.580 1.00 96.44 138 TYR A O 1
ATOM 1068 N N . GLU A 1 139 ? 13.094 -4.053 -15.307 1.00 96.56 139 GLU A N 1
ATOM 1069 C CA . GLU A 1 139 ? 12.366 -2.818 -15.032 1.00 96.56 139 GLU A CA 1
ATOM 1070 C C . GLU A 1 139 ? 11.241 -3.072 -14.026 1.00 96.56 139 GLU A C 1
ATOM 1072 O O . GLU A 1 139 ? 10.596 -4.128 -14.048 1.00 96.56 139 GLU A O 1
ATOM 1077 N N . ILE A 1 140 ? 11.013 -2.072 -13.175 1.00 98.06 140 ILE A N 1
ATOM 1078 C CA . ILE A 1 140 ? 9.823 -1.917 -12.341 1.00 98.06 140 ILE A CA 1
ATOM 1079 C C . ILE A 1 140 ? 9.088 -0.682 -12.863 1.00 98.06 140 ILE A C 1
ATOM 1081 O O . ILE A 1 140 ? 9.691 0.375 -13.035 1.00 98.06 140 ILE A O 1
ATOM 1085 N N . THR A 1 141 ? 7.803 -0.822 -13.167 1.00 98.56 141 THR A N 1
ATOM 1086 C CA . THR A 1 141 ? 6.961 0.277 -13.653 1.00 98.56 141 THR A CA 1
ATOM 1087 C C . THR A 1 141 ? 5.663 0.305 -12.872 1.00 98.56 141 THR A C 1
ATOM 1089 O O . THR A 1 141 ? 4.963 -0.705 -12.838 1.00 98.56 141 THR A O 1
ATOM 1092 N N . PHE A 1 142 ? 5.339 1.453 -12.288 1.00 98.75 142 PHE A N 1
ATOM 1093 C CA . PHE A 1 142 ? 4.112 1.664 -11.529 1.00 98.75 142 PHE A CA 1
ATOM 1094 C C . PHE A 1 142 ? 2.995 2.224 -12.408 1.00 98.75 142 PHE A C 1
ATOM 1096 O O . PHE A 1 142 ? 3.255 2.846 -13.443 1.00 98.75 142 PHE A O 1
ATOM 1103 N N . TYR A 1 143 ? 1.755 1.964 -12.004 1.00 98.69 143 TYR A N 1
ATOM 1104 C CA . TYR A 1 143 ? 0.548 2.373 -12.703 1.00 98.69 143 TYR A CA 1
ATOM 1105 C C . TYR A 1 143 ? -0.536 2.796 -11.717 1.00 98.69 143 TYR A C 1
ATOM 1107 O O . TYR A 1 143 ? -0.751 2.125 -10.707 1.00 98.69 143 TYR A O 1
ATOM 1115 N N . VAL A 1 144 ? -1.275 3.839 -12.086 1.00 98.44 144 VAL A N 1
ATOM 1116 C CA . VAL A 1 144 ? -2.567 4.181 -11.487 1.00 98.44 144 VAL A CA 1
ATOM 1117 C C . VAL A 1 144 ? -3.593 4.285 -12.608 1.00 98.44 144 VAL A C 1
ATOM 1119 O O . VAL A 1 144 ? -3.352 4.964 -13.605 1.00 98.44 144 VAL A O 1
ATOM 1122 N N . ASP A 1 145 ? -4.688 3.535 -12.505 1.00 97.88 145 ASP A N 1
ATOM 1123 C CA . ASP A 1 145 ? -5.738 3.426 -13.530 1.00 97.88 145 ASP A CA 1
ATOM 1124 C C . ASP A 1 145 ? -5.195 3.086 -14.931 1.00 97.88 145 ASP A C 1
ATOM 1126 O O . ASP A 1 145 ? -5.650 3.585 -15.963 1.00 97.88 145 ASP A O 1
ATOM 1130 N N . GLY A 1 146 ? -4.170 2.227 -14.970 1.00 97.56 146 GLY A N 1
ATOM 1131 C CA . GLY A 1 146 ? -3.485 1.810 -16.197 1.00 97.56 146 GLY A CA 1
ATOM 1132 C C . GLY A 1 146 ? -2.553 2.865 -16.809 1.00 97.56 146 GLY A C 1
ATOM 1133 O O . GLY A 1 146 ? -1.929 2.600 -17.839 1.00 97.56 146 GLY A O 1
ATOM 1134 N N . VAL A 1 147 ? -2.412 4.041 -16.191 1.00 98.06 147 VAL A N 1
ATOM 1135 C CA . VAL A 1 147 ? -1.483 5.096 -16.610 1.00 98.06 147 VAL A CA 1
ATOM 1136 C C . VAL A 1 147 ? -0.171 4.938 -15.852 1.00 98.06 147 VAL A C 1
ATOM 1138 O O . VAL A 1 147 ? -0.171 4.864 -14.628 1.00 98.06 147 VAL A O 1
ATOM 1141 N N . LYS A 1 148 ? 0.955 4.891 -16.577 1.00 97.62 148 LYS A N 1
ATOM 1142 C CA . LYS A 1 148 ? 2.291 4.816 -15.969 1.00 97.62 148 LYS A CA 1
ATOM 1143 C C . LYS A 1 148 ? 2.533 6.023 -15.058 1.00 97.62 148 LYS A C 1
ATOM 1145 O O . LYS A 1 148 ? 2.332 7.159 -15.486 1.00 97.62 148 LYS A O 1
ATOM 1150 N N . THR A 1 149 ? 3.022 5.755 -13.856 1.00 93.38 149 THR A N 1
ATOM 1151 C CA . THR A 1 149 ? 3.444 6.750 -12.865 1.00 93.38 149 THR A CA 1
ATOM 1152 C C . THR A 1 149 ? 4.954 6.655 -12.618 1.00 93.38 149 THR A C 1
ATOM 1154 O O . THR A 1 149 ? 5.584 5.660 -12.997 1.00 93.38 149 THR A O 1
ATOM 1157 N N . GLY A 1 150 ? 5.538 7.704 -12.024 1.00 72.56 150 GLY A N 1
ATOM 1158 C CA . GLY A 1 150 ? 6.993 7.845 -11.858 1.00 72.56 150 GLY A CA 1
ATOM 1159 C C . GLY A 1 150 ? 7.681 8.582 -13.000 1.00 72.56 150 GLY A C 1
ATOM 1160 O O . GLY A 1 150 ? 7.731 8.041 -14.131 1.00 72.56 150 GLY A O 1
#

InterPro domains:
  IPR000757 Beta-glucanase-like, N-terminal domain [PF00722] (37-148)
  IPR000757 Beta-glucanase-like, N-terminal domain [PS51762] (1-150)
  IPR013320 Concanavalin A-like lectin/glucanase domain superfamily [SSF49899] (13-148)
  IPR050546 Glycosyl Hydrolase Family 16 [PTHR10963] (19-147)